Protein AF-A0A0C2Z3M7-F1 (afdb_monomer)

pLDDT: mean 84.95, std 16.42, range [37.22, 97.0]

Radius of gyration: 15.5 Å; Cα contacts (8 Å, |Δi|>4): 25; chains: 1; bounding box: 35×27×36 Å

Nearest PDB structures (foldseek):
  3i6w-assembly1_B  TM=8.852E-01  e=3.093E-01  Homo sapiens
  2xm8-assembly1_A-2  TM=8.760E-01  e=5.820E-01  Homo sapiens
  2yiq-assembly1_A-2  TM=7.537E-01  e=4.394E-01  Homo sapiens
  4a9t-assembly1_A  TM=7.239E-01  e=7.186E-01  Homo sapiens
  4a9r-assembly1_A-2  TM=7.110E-01  e=5.820E-01  Homo sapiens

Solvent-accessible surface area (backbone atoms only — not comparable to full-atom values): 3780 Å² total; per-residue (Å²): 134,87,74,83,73,72,73,68,68,87,46,69,53,52,41,53,52,49,58,38,57,73,39,89,56,70,92,73,27,57,47,71,69,63,51,63,69,28,70,47,52,58,74,40,44,70,60,52,51,51,53,50,51,52,50,54,57,63,73,75,109

Organism: Hebeloma cylindrosporum (NCBI:txid76867)

Foldseek 3Di:
DDDPCPPQPPDPQVVVLVVLQPDPDPVSHDDPVRSCPGPVNVVCVVVVVVVVVVVVVVVVD

Mean predicted aligned error: 8.19 Å

Sequence (61 aa):
MSGWLISAPTNPQAQSLVNSLLVQNPLHRATVHSALVSDWICSELDQLDSLYRLRITRTAS

Structure (mmCIF, N/CA/C/O backbone):
data_AF-A0A0C2Z3M7-F1
#
_entry.id   AF-A0A0C2Z3M7-F1
#
loop_
_atom_site.group_PDB
_atom_site.id
_atom_site.type_symbol
_atom_site.label_atom_id
_atom_site.label_alt_id
_atom_site.label_comp_id
_atom_site.label_asym_id
_atom_site.label_entity_id
_atom_site.label_seq_id
_atom_site.pdbx_PDB_ins_code
_atom_site.Cartn_x
_atom_site.Cartn_y
_atom_site.Cartn_z
_atom_site.occupancy
_atom_site.B_iso_or_equiv
_atom_site.auth_seq_id
_atom_site.auth_comp_id
_atom_site.auth_asym_id
_atom_site.auth_atom_id
_atom_site.pdbx_PDB_model_num
ATOM 1 N N . MET A 1 1 ? 25.009 10.698 23.468 1.00 37.22 1 MET A N 1
ATOM 2 C CA . MET A 1 1 ? 24.029 9.636 23.157 1.00 37.22 1 MET A CA 1
ATOM 3 C C . MET A 1 1 ? 23.186 10.136 22.000 1.00 37.22 1 MET A C 1
ATOM 5 O O . MET A 1 1 ? 22.278 10.926 22.215 1.00 37.22 1 MET A O 1
ATOM 9 N N . SER A 1 2 ? 23.572 9.802 20.772 1.00 45.16 2 SER A N 1
ATOM 10 C CA . SER A 1 2 ? 22.889 10.291 19.572 1.00 45.16 2 SER A CA 1
ATOM 11 C C . SER A 1 2 ? 21.638 9.450 19.360 1.00 45.16 2 SER A C 1
ATOM 13 O O . SER A 1 2 ? 21.721 8.302 18.931 1.00 45.16 2 SER A O 1
ATOM 15 N N . GLY A 1 3 ? 20.491 9.995 19.764 1.00 49.66 3 GLY A N 1
ATOM 16 C CA . GLY A 1 3 ? 19.194 9.395 19.493 1.00 49.66 3 GLY A CA 1
ATOM 17 C C . GLY A 1 3 ? 18.986 9.329 17.987 1.00 49.66 3 GLY A C 1
ATOM 18 O O . GLY A 1 3 ? 19.039 10.351 17.306 1.00 49.66 3 GLY A O 1
ATOM 19 N N . TRP A 1 4 ? 18.774 8.122 17.472 1.00 48.16 4 TRP A N 1
ATOM 20 C CA . TRP A 1 4 ? 18.269 7.908 16.126 1.00 48.16 4 TRP A CA 1
ATOM 21 C C . TRP A 1 4 ? 16.856 8.487 16.069 1.00 48.16 4 TRP A C 1
ATOM 23 O O . TRP A 1 4 ? 15.877 7.801 16.354 1.00 48.16 4 TRP A O 1
ATOM 33 N N . LEU A 1 5 ? 16.746 9.775 15.747 1.00 48.19 5 LEU A N 1
ATOM 34 C CA . LEU A 1 5 ? 15.505 10.337 15.244 1.00 48.19 5 LEU A CA 1
ATOM 35 C C . LEU A 1 5 ? 15.275 9.668 13.892 1.00 48.19 5 LEU A C 1
ATOM 37 O O . LEU A 1 5 ? 15.760 10.136 12.866 1.00 48.19 5 LEU A O 1
ATOM 41 N N . ILE A 1 6 ? 14.574 8.535 13.908 1.00 57.03 6 ILE A N 1
ATOM 42 C CA . ILE A 1 6 ? 13.844 8.063 12.738 1.00 57.03 6 ILE A CA 1
ATOM 43 C C . ILE A 1 6 ? 12.942 9.239 12.391 1.00 57.03 6 ILE A C 1
ATOM 45 O O . ILE A 1 6 ? 11.987 9.521 13.115 1.00 57.03 6 ILE A O 1
ATOM 49 N N . SER A 1 7 ? 13.326 10.015 11.379 1.00 56.44 7 SER A N 1
ATOM 50 C CA . SER A 1 7 ? 12.506 11.107 10.887 1.00 56.44 7 SER A CA 1
ATOM 51 C C . SER A 1 7 ? 11.139 10.503 10.600 1.00 56.44 7 SER A C 1
ATOM 53 O O . SER A 1 7 ? 11.031 9.587 9.785 1.00 56.44 7 SER A O 1
ATOM 55 N N . ALA A 1 8 ? 10.120 10.940 11.345 1.00 56.78 8 ALA A N 1
ATOM 56 C CA . ALA A 1 8 ? 8.748 10.545 11.075 1.00 56.78 8 ALA A CA 1
ATOM 57 C C . ALA A 1 8 ? 8.482 10.756 9.577 1.00 56.78 8 ALA A C 1
ATOM 59 O O . ALA A 1 8 ? 9.036 11.710 9.017 1.00 56.78 8 ALA A O 1
ATOM 60 N N . PRO A 1 9 ? 7.692 9.889 8.916 1.00 57.97 9 PRO A N 1
ATOM 61 C CA . PRO A 1 9 ? 7.386 10.067 7.505 1.00 57.97 9 PRO A CA 1
ATOM 62 C C . PRO A 1 9 ? 6.859 11.490 7.302 1.00 57.97 9 PRO A C 1
ATOM 64 O O . PRO A 1 9 ? 5.778 11.834 7.769 1.00 57.97 9 PRO A O 1
ATOM 67 N N . THR A 1 10 ? 7.656 12.335 6.646 1.00 72.44 10 THR A N 1
ATOM 68 C CA . THR A 1 10 ? 7.312 13.734 6.353 1.00 72.44 10 THR A CA 1
ATOM 69 C C . THR A 1 10 ? 6.210 13.832 5.303 1.00 72.44 10 THR A C 1
ATOM 71 O O . THR A 1 10 ? 5.683 14.915 5.074 1.00 72.44 10 THR A O 1
ATOM 74 N N . ASN A 1 11 ? 5.845 12.705 4.681 1.00 85.38 11 ASN A N 1
ATOM 75 C CA . ASN A 1 11 ? 4.715 12.579 3.779 1.00 85.38 11 ASN A CA 1
ATOM 76 C C . ASN A 1 11 ? 3.429 12.259 4.579 1.00 85.38 11 ASN A C 1
ATOM 78 O O . ASN A 1 11 ? 3.312 11.157 5.128 1.00 85.38 11 ASN A O 1
ATOM 82 N N . PRO A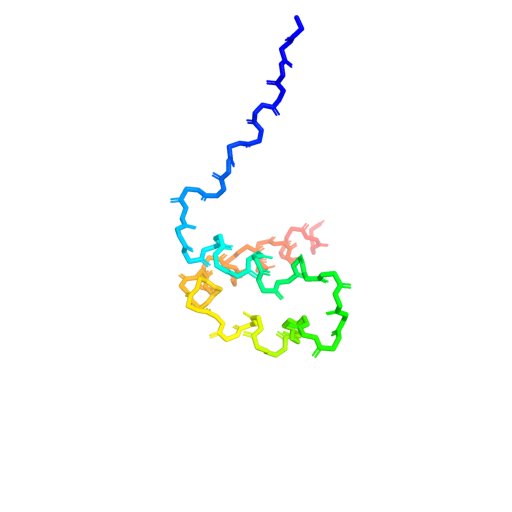 1 12 ? 2.436 13.171 4.612 1.00 90.31 12 PRO A N 1
ATOM 83 C CA . PRO A 1 12 ? 1.181 12.966 5.336 1.00 90.31 12 PRO A CA 1
ATOM 84 C C . PRO A 1 12 ? 0.394 11.727 4.887 1.00 90.31 12 PRO A C 1
ATOM 86 O O . PRO A 1 12 ? -0.267 11.084 5.703 1.00 90.31 12 PRO A O 1
ATOM 89 N N . GLN A 1 13 ? 0.474 11.357 3.606 1.00 91.06 13 GLN A N 1
ATOM 90 C CA . GLN A 1 13 ? -0.218 10.180 3.071 1.00 91.06 13 GLN A CA 1
ATOM 91 C C . GLN A 1 13 ? 0.436 8.889 3.577 1.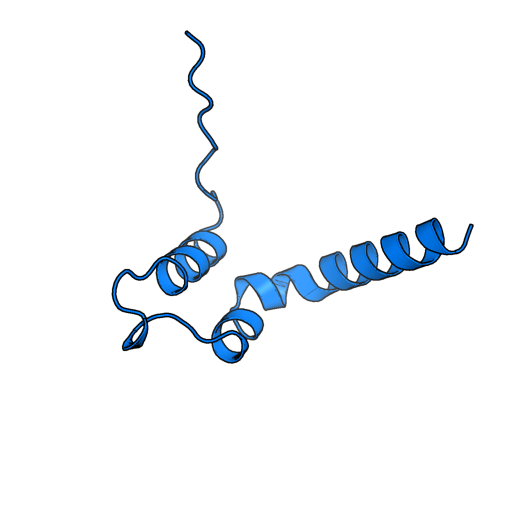00 91.06 13 GLN A C 1
ATOM 93 O O . GLN A 1 13 ? -0.262 7.957 3.978 1.00 91.06 13 GLN A O 1
ATOM 98 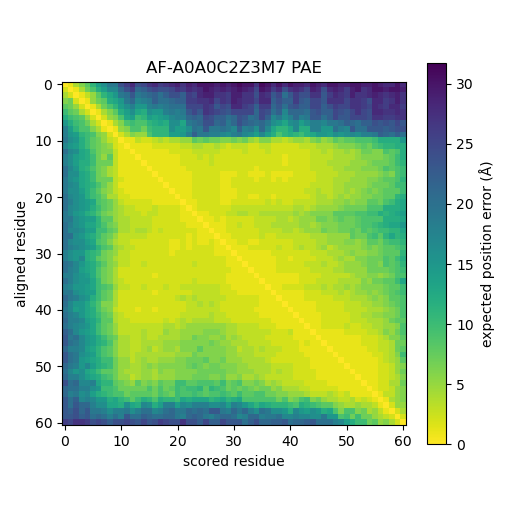N N . ALA A 1 14 ? 1.770 8.865 3.650 1.00 90.75 14 ALA A N 1
ATOM 99 C CA . ALA A 1 14 ? 2.511 7.753 4.239 1.00 90.75 14 ALA A CA 1
ATOM 100 C C . ALA A 1 14 ? 2.197 7.609 5.736 1.00 90.75 14 ALA A C 1
ATOM 102 O O . ALA A 1 14 ? 1.952 6.504 6.220 1.00 90.75 14 ALA A O 1
ATOM 103 N N . GLN A 1 15 ? 2.137 8.726 6.469 1.00 92.06 15 GLN A N 1
ATOM 104 C CA . GLN A 1 15 ? 1.764 8.722 7.884 1.00 92.06 15 GLN A CA 1
ATOM 105 C C . GLN A 1 15 ? 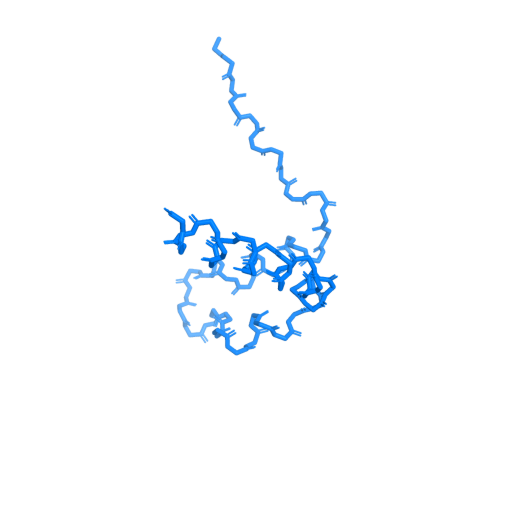0.333 8.202 8.097 1.00 92.06 15 GLN A C 1
ATOM 107 O O . GLN A 1 15 ? 0.102 7.383 8.987 1.00 92.06 15 GLN A O 1
ATOM 112 N N . SER A 1 16 ? -0.615 8.631 7.259 1.00 93.06 16 SER A N 1
ATOM 113 C CA . SER A 1 16 ? -2.001 8.151 7.284 1.00 93.06 16 SER A CA 1
ATOM 114 C C . SER A 1 16 ? -2.084 6.635 7.075 1.00 93.06 16 SER A C 1
ATOM 116 O O . SER A 1 16 ? -2.716 5.929 7.868 1.00 93.06 16 SER A O 1
ATOM 118 N N . LEU A 1 17 ? -1.365 6.107 6.076 1.00 94.31 17 LEU A N 1
ATOM 119 C CA . LEU A 1 17 ? -1.297 4.667 5.838 1.00 94.31 17 LEU A CA 1
ATOM 120 C C . 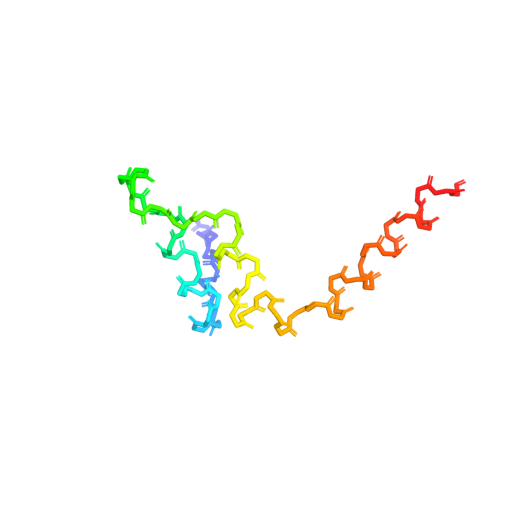LEU A 1 17 ? -0.725 3.924 7.053 1.00 94.31 17 LEU A C 1
ATOM 122 O O . LEU A 1 17 ? -1.326 2.951 7.510 1.00 94.31 17 LEU A O 1
ATOM 126 N N . VAL A 1 18 ? 0.397 4.387 7.612 1.00 94.25 18 VAL A N 1
ATOM 127 C CA . VAL A 1 18 ? 1.022 3.762 8.791 1.00 94.25 18 VAL A CA 1
ATOM 128 C C . VAL A 1 18 ? 0.060 3.734 9.979 1.00 94.25 18 VAL A C 1
ATOM 130 O O . VAL A 1 18 ? -0.064 2.697 10.632 1.00 94.25 18 VAL A O 1
ATOM 133 N N . ASN A 1 19 ? -0.682 4.815 10.219 1.00 94.12 19 ASN A N 1
ATOM 134 C CA . ASN A 1 19 ? -1.678 4.869 11.290 1.00 94.12 19 ASN A CA 1
ATOM 135 C C . ASN A 1 19 ? -2.799 3.835 11.098 1.00 94.12 19 ASN A C 1
ATOM 137 O O . ASN A 1 19 ? -3.266 3.255 12.075 1.00 94.12 19 ASN A O 1
ATOM 141 N N . SER A 1 20 ? -3.195 3.553 9.853 1.00 94.94 20 SER A N 1
ATOM 142 C CA . SER A 1 20 ? -4.194 2.517 9.546 1.00 94.94 20 SER A CA 1
ATOM 143 C C . SER A 1 20 ? -3.668 1.082 9.730 1.00 94.94 20 SER A C 1
ATOM 145 O O . SER A 1 20 ? -4.446 0.152 9.956 1.00 94.94 20 SER A O 1
ATOM 147 N N . LEU A 1 21 ? -2.346 0.889 9.669 1.00 95.38 21 LEU A N 1
ATOM 148 C CA . LEU A 1 21 ? -1.681 -0.410 9.820 1.00 95.38 21 LEU A CA 1
ATOM 149 C C . LEU A 1 21 ? -1.274 -0.700 11.271 1.00 95.38 21 LEU A C 1
ATOM 151 O O . LEU A 1 21 ? -1.382 -1.838 11.732 1.00 95.38 21 LEU A O 1
ATOM 155 N N . LEU A 1 22 ? -0.836 0.316 12.015 1.00 95.00 22 LEU A N 1
ATOM 156 C CA . LEU A 1 22 ? -0.394 0.205 13.409 1.00 95.00 22 LEU A CA 1
ATOM 157 C C . LEU 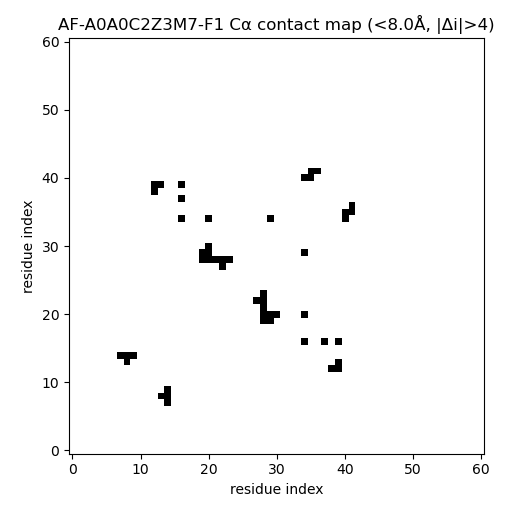A 1 22 ? -1.558 0.347 14.403 1.00 95.00 22 LEU A C 1
ATOM 159 O O . LEU A 1 22 ? -1.454 1.016 15.428 1.00 95.00 22 LEU A O 1
ATOM 163 N N . VAL A 1 23 ? -2.677 -0.315 14.108 1.00 94.88 23 VAL A N 1
ATOM 164 C CA . VAL A 1 23 ? -3.866 -0.323 14.968 1.00 94.88 23 VAL A CA 1
ATOM 165 C C . VAL A 1 23 ? -3.787 -1.478 15.970 1.00 94.88 23 VAL A C 1
ATOM 167 O O . VAL A 1 23 ? -3.541 -2.634 15.595 1.00 94.88 23 VAL A O 1
ATOM 170 N N . GLN A 1 24 ? -4.011 -1.160 17.251 1.00 94.69 24 GLN A N 1
ATOM 171 C CA . GLN A 1 24 ? -3.950 -2.116 18.362 1.00 94.69 24 GLN A CA 1
ATOM 172 C C . GLN A 1 24 ? -5.013 -3.215 18.237 1.00 94.69 24 GLN A C 1
ATOM 174 O O . GLN A 1 24 ? -4.697 -4.394 18.381 1.00 94.69 24 GLN A O 1
ATOM 179 N N . ASN A 1 25 ? -6.262 -2.841 17.943 1.00 94.69 25 ASN A N 1
ATOM 180 C CA . ASN A 1 25 ? -7.331 -3.802 17.690 1.00 94.69 25 ASN A CA 1
ATOM 181 C C . ASN A 1 25 ? -7.250 -4.308 16.233 1.00 94.69 25 ASN A C 1
ATOM 183 O O . ASN A 1 25 ? -7.452 -3.513 15.311 1.00 94.69 25 ASN A O 1
ATOM 187 N N . PRO A 1 26 ? -7.006 -5.610 15.992 1.00 93.19 26 PRO A N 1
ATOM 188 C CA . PRO A 1 26 ? -6.862 -6.146 14.640 1.00 93.19 26 PRO A CA 1
ATOM 189 C C . PRO A 1 26 ? -8.135 -6.024 13.793 1.00 93.19 26 PRO A C 1
ATOM 191 O O . PRO A 1 26 ? -8.025 -5.931 12.576 1.00 93.19 26 PRO A O 1
ATOM 194 N N . LEU A 1 27 ? -9.324 -5.962 14.406 1.00 95.25 27 LEU A N 1
ATOM 195 C CA . LEU A 1 27 ? -10.593 -5.794 13.682 1.00 95.25 27 LEU A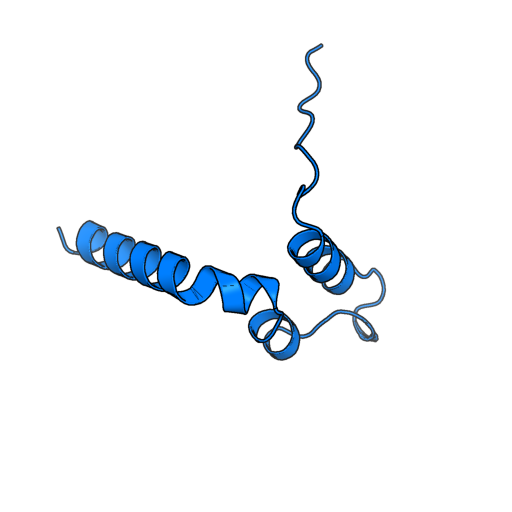 CA 1
ATOM 196 C C . LEU A 1 27 ? -10.730 -4.414 13.019 1.00 95.25 27 LEU A C 1
ATOM 198 O O . LEU A 1 27 ? -11.548 -4.247 12.120 1.00 95.25 27 LEU A O 1
ATOM 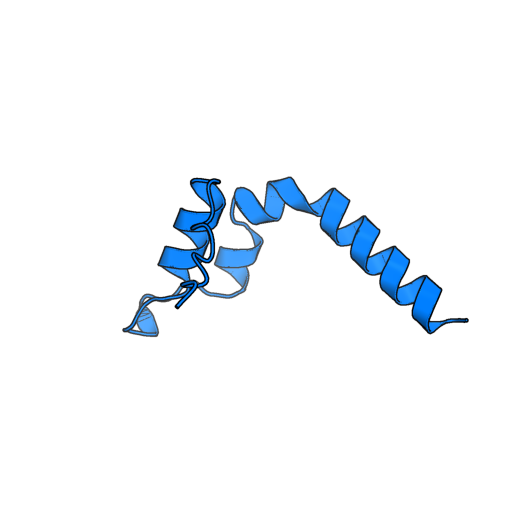202 N N . HIS A 1 28 ? -9.941 -3.432 13.459 1.00 95.19 28 HIS A N 1
ATOM 203 C CA . HIS A 1 28 ? -9.916 -2.076 12.903 1.00 95.19 28 HIS A CA 1
ATOM 204 C C . HIS A 1 28 ? -8.661 -1.795 12.071 1.00 95.19 28 HIS A C 1
ATOM 206 O O . HIS A 1 28 ? -8.503 -0.693 11.550 1.00 95.19 28 HIS A O 1
ATOM 212 N N . ARG A 1 29 ? -7.747 -2.764 11.964 1.00 97.00 29 ARG A N 1
ATOM 213 C CA . ARG A 1 29 ? -6.527 -2.618 11.173 1.00 97.00 29 ARG A CA 1
ATOM 214 C C . ARG A 1 29 ? -6.861 -2.694 9.689 1.00 97.00 29 ARG A C 1
ATOM 216 O O . ARG A 1 29 ? -7.635 -3.552 9.268 1.00 97.00 29 ARG A O 1
ATOM 223 N N . ALA A 1 30 ? -6.227 -1.842 8.891 1.00 95.44 30 ALA A N 1
ATOM 224 C CA . ALA A 1 30 ? -6.318 -1.927 7.444 1.00 95.44 30 ALA A CA 1
ATOM 225 C C . ALA A 1 30 ? -5.892 -3.319 6.949 1.00 95.44 30 ALA A C 1
ATOM 227 O O . ALA A 1 30 ? -4.876 -3.884 7.366 1.00 95.44 30 ALA A O 1
ATOM 228 N N . THR A 1 31 ? -6.684 -3.865 6.031 1.00 96.12 31 THR A N 1
ATOM 229 C CA . THR A 1 31 ? -6.333 -5.075 5.286 1.00 96.12 31 THR A CA 1
ATOM 230 C C . THR A 1 31 ? -5.213 -4.783 4.290 1.00 96.12 31 THR A C 1
ATOM 232 O O . THR A 1 31 ? -4.993 -3.635 3.893 1.00 96.12 31 THR A O 1
ATOM 235 N N . VAL A 1 32 ? -4.556 -5.839 3.807 1.00 93.81 32 VAL A N 1
ATOM 236 C CA . VAL A 1 32 ? -3.576 -5.727 2.716 1.00 93.81 32 VAL A CA 1
ATOM 237 C C . VAL A 1 32 ? -4.197 -5.054 1.492 1.00 93.81 32 VAL A C 1
ATOM 239 O O . VAL A 1 32 ? -3.597 -4.147 0.930 1.00 93.81 32 VAL A O 1
ATOM 242 N N . HIS A 1 33 ? -5.420 -5.443 1.117 1.00 95.12 33 HIS A N 1
ATOM 243 C CA . HIS A 1 33 ? -6.109 -4.852 -0.027 1.00 95.12 33 HIS A CA 1
ATOM 244 C C . HIS A 1 33 ? -6.303 -3.339 0.143 1.00 95.12 33 HIS A C 1
ATOM 246 O O . HIS A 1 33 ? -5.894 -2.578 -0.727 1.00 95.12 33 HIS A O 1
ATOM 252 N N . SER A 1 34 ? -6.838 -2.897 1.287 1.00 95.12 34 SER A N 1
ATOM 253 C CA . SER A 1 34 ? -7.031 -1.465 1.570 1.00 95.12 34 SER A CA 1
ATOM 254 C C . SER A 1 34 ? -5.719 -0.679 1.638 1.00 95.12 34 SER A C 1
ATOM 256 O O . SER A 1 34 ? -5.689 0.488 1.270 1.00 95.12 34 SER A O 1
ATOM 258 N N . ALA A 1 35 ? -4.630 -1.307 2.090 1.00 95.06 35 ALA A N 1
ATOM 259 C CA . ALA A 1 35 ? -3.320 -0.670 2.108 1.00 95.06 35 ALA A CA 1
ATOM 260 C C . ALA A 1 35 ? -2.782 -0.465 0.684 1.00 95.06 35 ALA A C 1
ATOM 262 O O . ALA A 1 35 ? -2.346 0.634 0.348 1.00 95.06 35 ALA A O 1
ATOM 263 N N . LEU A 1 36 ? -2.865 -1.496 -0.166 1.00 93.25 36 LEU A N 1
ATOM 264 C CA . LEU A 1 36 ? -2.352 -1.461 -1.540 1.00 93.25 36 LEU A CA 1
ATOM 265 C C . LEU A 1 36 ? -3.048 -0.427 -2.431 1.00 93.25 36 LEU A C 1
ATOM 267 O O . LEU A 1 36 ? -2.433 0.044 -3.379 1.00 93.25 36 LEU A O 1
ATOM 271 N N . VAL A 1 37 ? -4.294 -0.062 -2.124 1.00 94.88 37 VAL A N 1
ATOM 272 C CA . VAL A 1 37 ? -5.038 0.982 -2.852 1.00 94.88 37 VAL A CA 1
ATOM 273 C C . VAL A 1 37 ? -4.910 2.374 -2.222 1.00 94.88 37 VAL A C 1
ATOM 275 O O . VAL A 1 37 ? -5.602 3.296 -2.642 1.00 94.88 37 VAL A O 1
ATOM 278 N N . SER A 1 38 ? -4.060 2.545 -1.204 1.00 94.88 38 SER A N 1
ATOM 279 C CA . SER A 1 38 ? -3.829 3.858 -0.593 1.00 94.88 38 SER A CA 1
ATOM 280 C C . SER A 1 38 ? -3.136 4.819 -1.557 1.00 94.88 38 SER A C 1
ATOM 282 O O . SER A 1 38 ? -2.246 4.419 -2.306 1.00 94.88 38 SER A O 1
ATOM 284 N N . ASP A 1 39 ? -3.486 6.105 -1.472 1.00 94.00 39 ASP A N 1
ATOM 285 C CA . ASP A 1 39 ? -2.920 7.156 -2.327 1.00 94.00 39 ASP A CA 1
ATOM 286 C C . ASP A 1 39 ? -1.388 7.155 -2.326 1.00 94.00 39 ASP A C 1
ATOM 288 O O . ASP A 1 39 ? -0.769 7.329 -3.373 1.00 94.00 39 ASP A O 1
ATOM 292 N N . TRP A 1 40 ? -0.772 6.905 -1.164 1.00 93.44 40 TRP A N 1
ATOM 293 C CA . TRP A 1 40 ? 0.682 6.862 -1.056 1.00 93.44 40 TRP A CA 1
ATOM 294 C C . TRP A 1 40 ? 1.282 5.701 -1.854 1.00 93.44 40 TRP A C 1
ATOM 296 O O . TRP A 1 40 ? 2.150 5.934 -2.688 1.00 93.44 40 TRP A O 1
ATOM 306 N N . ILE A 1 41 ? 0.796 4.466 -1.670 1.00 92.38 41 ILE A N 1
ATOM 307 C CA . ILE A 1 41 ? 1.310 3.317 -2.435 1.00 92.38 41 ILE A CA 1
ATOM 308 C C . ILE A 1 41 ? 1.041 3.500 -3.929 1.00 92.38 41 ILE A C 1
ATOM 310 O O . ILE A 1 41 ? 1.940 3.266 -4.735 1.00 92.38 41 ILE A O 1
ATOM 314 N N . CYS A 1 42 ? -0.154 3.970 -4.294 1.00 94.50 42 CYS A N 1
ATOM 315 C CA . CYS A 1 42 ? -0.515 4.256 -5.679 1.00 94.50 42 CYS A CA 1
ATOM 316 C C . CYS A 1 42 ? 0.428 5.285 -6.325 1.00 94.50 42 CYS A C 1
ATOM 318 O O . CYS A 1 42 ? 0.798 5.122 -7.485 1.00 94.50 42 CYS A O 1
ATOM 320 N N . SER A 1 43 ? 0.859 6.309 -5.579 1.00 93.56 43 SER A N 1
ATOM 321 C CA . SER A 1 43 ? 1.795 7.326 -6.078 1.00 93.56 43 SER A CA 1
ATOM 322 C C . SER A 1 43 ? 3.219 6.806 -6.315 1.00 93.56 43 SER A C 1
ATOM 324 O O . SER A 1 43 ? 3.956 7.392 -7.101 1.00 93.56 43 SER A O 1
ATOM 326 N N . GLU A 1 44 ? 3.591 5.688 -5.684 1.00 92.12 44 GLU A N 1
ATOM 327 C CA . GLU A 1 44 ? 4.939 5.106 -5.745 1.00 92.12 44 GLU A CA 1
ATOM 328 C C . GLU A 1 44 ? 5.030 3.896 -6.698 1.00 92.12 44 GLU A C 1
ATOM 330 O O . GLU A 1 44 ? 6.093 3.284 -6.816 1.00 92.12 44 GLU A O 1
ATOM 335 N N . LEU A 1 45 ? 3.941 3.514 -7.386 1.00 92.50 45 LEU A N 1
ATOM 336 C CA . LEU A 1 45 ? 3.876 2.265 -8.166 1.00 92.50 45 LEU A CA 1
ATOM 337 C C . LEU A 1 45 ? 4.967 2.150 -9.234 1.00 92.50 45 LEU A C 1
ATOM 339 O O . LEU A 1 45 ? 5.595 1.097 -9.341 1.00 92.50 45 LEU A O 1
ATOM 343 N N . ASP A 1 46 ? 5.237 3.220 -9.981 1.00 93.12 46 ASP A N 1
ATOM 344 C CA . ASP A 1 46 ? 6.264 3.210 -11.031 1.00 93.12 46 ASP A CA 1
ATOM 345 C C . ASP A 1 46 ? 7.672 3.014 -10.447 1.00 93.12 46 ASP A C 1
ATOM 347 O O . ASP A 1 46 ? 8.508 2.285 -11.000 1.00 93.12 46 ASP A O 1
ATOM 351 N N . G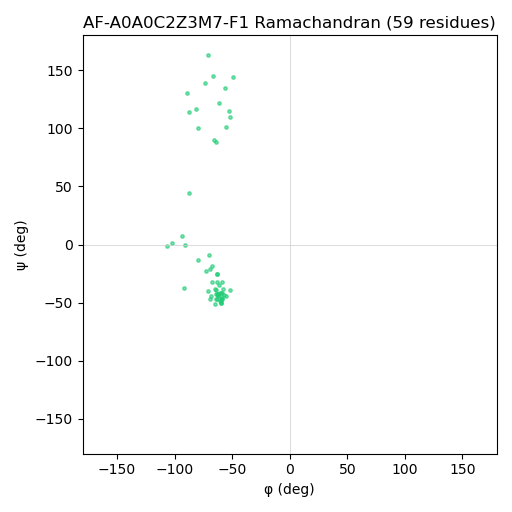LN A 1 47 ? 7.937 3.628 -9.289 1.00 92.12 47 GLN A N 1
ATOM 352 C CA . GLN A 1 47 ? 9.201 3.456 -8.579 1.00 92.12 47 GLN A CA 1
ATOM 353 C C . GLN A 1 47 ? 9.321 2.030 -8.025 1.00 92.12 47 GLN A C 1
ATOM 355 O O . GLN A 1 47 ? 10.371 1.397 -8.170 1.00 92.12 47 GLN A O 1
ATOM 360 N N . LEU A 1 48 ? 8.251 1.502 -7.430 1.00 89.25 48 LEU A N 1
ATOM 361 C CA . LEU A 1 48 ? 8.202 0.142 -6.895 1.00 89.25 48 LEU A CA 1
ATOM 362 C C . LEU A 1 48 ? 8.390 -0.915 -7.993 1.00 89.25 48 LEU A C 1
ATOM 364 O O . LEU A 1 48 ? 9.170 -1.850 -7.789 1.00 89.25 48 LEU A O 1
ATOM 368 N N . ASP A 1 49 ? 7.755 -0.757 -9.159 1.00 93.56 49 ASP A N 1
ATOM 369 C CA . ASP A 1 49 ? 7.949 -1.648 -10.315 1.00 93.56 49 ASP A CA 1
ATOM 370 C C . ASP A 1 49 ? 9.402 -1.602 -10.802 1.00 93.56 49 ASP A C 1
ATOM 372 O O . ASP A 1 49 ? 10.038 -2.641 -11.004 1.00 93.56 49 ASP A O 1
ATOM 376 N N . SER A 1 50 ? 9.980 -0.402 -10.894 1.00 94.06 50 SER A N 1
ATOM 377 C CA . SER A 1 50 ? 11.383 -0.216 -11.281 1.00 94.06 50 SER A CA 1
ATOM 378 C C . SER A 1 50 ? 12.345 -0.924 -10.319 1.00 94.06 50 SER A C 1
ATOM 380 O O . SER A 1 50 ? 13.248 -1.650 -10.751 1.00 94.06 50 SER A O 1
ATOM 382 N N . LEU A 1 51 ? 12.137 -0.769 -9.007 1.00 92.25 51 LEU A N 1
ATOM 383 C CA . LEU A 1 51 ? 12.930 -1.439 -7.971 1.00 92.25 51 LEU A CA 1
ATOM 384 C C . LEU A 1 51 ? 12.759 -2.961 -8.014 1.00 92.25 51 LEU A C 1
ATOM 386 O O . LEU A 1 51 ? 13.735 -3.702 -7.851 1.00 92.25 51 LEU A O 1
ATOM 390 N N . TYR A 1 52 ? 11.539 -3.438 -8.259 1.00 91.56 52 TYR A N 1
ATOM 391 C CA . TYR A 1 52 ? 11.243 -4.860 -8.386 1.00 91.56 52 TYR A CA 1
ATOM 392 C C . TYR A 1 52 ? 11.955 -5.485 -9.591 1.00 91.56 52 TYR A C 1
ATOM 394 O O . TYR A 1 52 ? 12.638 -6.504 -9.437 1.00 91.56 52 TYR A O 1
ATOM 402 N N . ARG A 1 53 ? 11.890 -4.845 -10.764 1.00 94.88 53 ARG A N 1
ATOM 403 C CA . ARG A 1 53 ? 12.630 -5.277 -11.962 1.00 94.88 53 ARG A CA 1
ATOM 404 C C . ARG A 1 53 ? 14.132 -5.303 -11.712 1.00 94.88 53 ARG A C 1
ATOM 406 O O . ARG A 1 53 ? 14.780 -6.296 -12.030 1.00 94.88 53 ARG A O 1
ATOM 413 N N . LEU A 1 54 ? 14.679 -4.255 -11.092 1.00 94.50 54 LEU A N 1
ATOM 414 C CA . LEU A 1 54 ? 16.105 -4.185 -10.765 1.00 94.50 54 LEU A CA 1
ATOM 415 C C . LEU A 1 54 ? 16.531 -5.332 -9.842 1.00 94.50 54 LEU A C 1
ATOM 417 O O . LEU A 1 54 ? 17.581 -5.942 -10.060 1.00 94.50 54 LEU A O 1
ATOM 421 N N . ARG A 1 55 ? 15.706 -5.663 -8.842 1.00 92.06 55 ARG A N 1
ATOM 422 C CA . ARG A 1 55 ? 15.936 -6.813 -7.962 1.00 92.06 55 ARG A CA 1
ATOM 423 C C . ARG A 1 55 ? 15.991 -8.118 -8.754 1.00 92.06 55 ARG A C 1
ATOM 425 O O . ARG A 1 55 ? 16.951 -8.859 -8.573 1.00 92.06 55 ARG A O 1
ATOM 432 N N . ILE A 1 56 ? 15.004 -8.385 -9.615 1.00 93.50 56 ILE A N 1
ATOM 433 C CA . ILE A 1 56 ? 14.950 -9.627 -10.405 1.00 93.50 56 ILE A CA 1
ATOM 434 C C . ILE A 1 56 ? 16.179 -9.753 -11.306 1.00 93.50 56 ILE A C 1
ATOM 436 O O . ILE A 1 56 ? 16.842 -10.790 -11.294 1.00 93.50 56 ILE A O 1
ATOM 440 N N . THR A 1 57 ? 16.515 -8.693 -12.043 1.00 87.31 57 THR A N 1
ATOM 441 C CA . THR A 1 57 ? 17.660 -8.688 -12.962 1.00 87.31 57 THR A CA 1
ATOM 442 C C . THR A 1 57 ? 18.969 -8.943 -12.218 1.00 87.31 57 THR A C 1
ATOM 444 O O . THR A 1 57 ? 19.787 -9.743 -12.665 1.00 87.31 57 THR A O 1
ATOM 447 N N . ARG A 1 58 ? 19.149 -8.330 -11.040 1.00 76.25 58 ARG A N 1
ATOM 448 C CA . ARG A 1 58 ? 20.343 -8.528 -10.207 1.00 76.25 58 ARG A CA 1
ATOM 449 C C . ARG A 1 58 ? 20.448 -9.939 -9.629 1.00 76.25 58 ARG A C 1
ATOM 451 O O . ARG A 1 58 ? 21.556 -10.415 -9.436 1.00 76.25 58 ARG A O 1
ATOM 458 N N . THR A 1 59 ? 19.328 -10.595 -9.330 1.00 71.81 59 THR A N 1
ATOM 459 C CA . THR A 1 59 ? 19.331 -11.986 -8.843 1.00 71.81 59 THR A CA 1
ATOM 460 C C . THR A 1 59 ? 19.509 -13.029 -9.944 1.00 71.81 59 THR A C 1
ATOM 462 O O . THR A 1 59 ? 19.753 -14.188 -9.633 1.00 71.81 59 THR A O 1
ATOM 465 N N . ALA A 1 60 ? 19.363 -12.639 -11.212 1.00 62.09 60 ALA A N 1
ATOM 466 C CA . ALA A 1 60 ? 19.535 -13.521 -12.364 1.00 62.09 60 ALA A CA 1
ATOM 467 C C . ALA A 1 60 ? 20.977 -13.537 -12.919 1.00 62.09 60 ALA A C 1
ATOM 469 O O . ALA A 1 60 ? 21.223 -14.219 -13.911 1.00 62.09 60 ALA A O 1
ATOM 470 N N . SER A 1 61 ? 21.897 -12.770 -12.315 1.00 53.06 61 SER A N 1
ATOM 471 C CA . SER A 1 61 ? 23.328 -12.679 -12.667 1.00 53.06 61 SER A CA 1
ATOM 472 C C . SER A 1 61 ? 24.184 -13.438 -11.661 1.00 53.06 61 SER A C 1
ATOM 474 O O . SER A 1 61 ? 25.186 -14.042 -12.095 1.00 53.06 61 SER A O 1
#

Secondary structure (DSSP, 8-state):
---------SSHHHHHHHHHHS-SSGGGSPPHHHHHTSHHHHHTHHHHHHHHHHHHHHHT-